Protein AF-0000000085034543 (afdb_homodimer)

Structure (mmCIF, N/CA/C/O backbone):
data_AF-0000000085034543-model_v1
#
loop_
_entity.id
_entity.type
_entity.pdbx_description
1 polymer 'Acetolactate synthase small subunit'
#
loop_
_atom_site.group_PDB
_atom_site.id
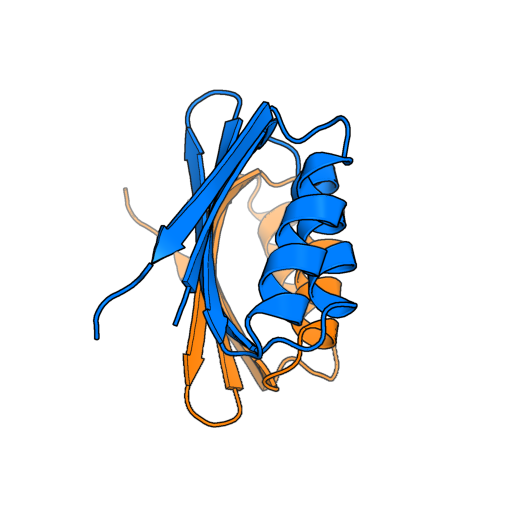_atom_site.type_symbol
_atom_site.label_atom_id
_atom_site.label_alt_id
_atom_site.label_comp_id
_atom_site.label_asym_id
_atom_site.label_entity_id
_atom_site.label_seq_id
_atom_site.pdbx_PDB_ins_code
_atom_site.Cartn_x
_atom_site.Cartn_y
_atom_site.Cartn_z
_atom_site.occupancy
_atom_site.B_iso_or_equiv
_atom_site.auth_seq_id
_atom_site.auth_comp_id
_atom_site.auth_asym_id
_atom_site.auth_atom_id
_atom_site.pdbx_PDB_model_num
ATOM 1 N N . MET A 1 1 ? 4.281 -19.312 -0.428 1 91.88 1 MET A N 1
ATOM 2 C CA . MET A 1 1 ? 4.195 -17.859 -0.276 1 91.88 1 MET A CA 1
ATOM 3 C C . MET A 1 1 ? 5.582 -17.219 -0.349 1 91.88 1 MET A C 1
ATOM 5 O O . MET A 1 1 ? 6.57 -17.828 0.058 1 91.88 1 MET A O 1
ATOM 9 N N . ARG A 1 2 ? 5.648 -16.078 -1.011 1 95.62 2 ARG A N 1
ATOM 10 C CA . ARG A 1 2 ? 6.914 -15.359 -1.141 1 95.62 2 ARG A CA 1
ATOM 11 C C . ARG A 1 2 ? 6.824 -13.969 -0.525 1 95.62 2 ARG A C 1
ATOM 13 O O . ARG A 1 2 ? 5.766 -13.336 -0.556 1 95.62 2 ARG A O 1
ATOM 20 N N . GLY A 1 3 ? 7.906 -13.648 0.06 1 97.56 3 GLY A N 1
ATOM 21 C CA . GLY A 1 3 ? 8.062 -12.281 0.535 1 97.56 3 GLY A CA 1
ATOM 22 C C . GLY A 1 3 ? 8.93 -11.43 -0.376 1 97.56 3 GLY A C 1
ATOM 23 O O . GLY A 1 3 ? 9.906 -11.922 -0.946 1 97.56 3 GLY A O 1
ATOM 24 N N . ILE A 1 4 ? 8.5 -10.242 -0.586 1 98.25 4 ILE A N 1
ATOM 25 C CA . ILE A 1 4 ? 9.281 -9.266 -1.333 1 98.25 4 ILE A CA 1
ATOM 26 C C . ILE A 1 4 ? 9.523 -8.031 -0.472 1 98.25 4 ILE A C 1
ATOM 28 O O . ILE A 1 4 ? 8.57 -7.402 -0 1 98.25 4 ILE A O 1
ATOM 32 N N . ASN A 1 5 ? 10.719 -7.719 -0.281 1 98.5 5 ASN A N 1
ATOM 33 C CA . ASN A 1 5 ? 11.109 -6.512 0.433 1 98.5 5 ASN A CA 1
ATOM 34 C C . ASN A 1 5 ? 11.656 -5.449 -0.519 1 98.5 5 ASN A C 1
ATOM 36 O O . ASN A 1 5 ? 12.516 -5.742 -1.355 1 98.5 5 ASN A O 1
ATOM 40 N N . ILE A 1 6 ? 11.102 -4.285 -0.409 1 98.62 6 ILE A N 1
ATOM 41 C CA . ILE A 1 6 ? 11.477 -3.197 -1.304 1 98.62 6 ILE A CA 1
ATOM 42 C C . ILE A 1 6 ? 11.82 -1.951 -0.488 1 98.62 6 ILE A C 1
ATOM 44 O O . ILE A 1 6 ? 11.133 -1.638 0.49 1 98.62 6 ILE A O 1
ATOM 48 N N . VAL A 1 7 ? 12.875 -1.256 -0.861 1 98.56 7 VAL A N 1
ATOM 49 C CA . VAL A 1 7 ? 13.195 0.049 -0.293 1 98.56 7 VAL A CA 1
ATOM 50 C C . VAL A 1 7 ? 13.102 1.122 -1.375 1 98.56 7 VAL A C 1
ATOM 52 O O . VAL A 1 7 ? 13.703 0.989 -2.445 1 98.56 7 VAL A O 1
ATOM 55 N N . THR A 1 8 ? 12.289 2.104 -1.114 1 98.25 8 THR A N 1
ATOM 56 C CA . THR A 1 8 ? 12.109 3.227 -2.027 1 98.25 8 THR A CA 1
ATOM 57 C C . THR A 1 8 ? 12.234 4.555 -1.285 1 98.25 8 THR A C 1
ATOM 59 O O . THR A 1 8 ? 12.148 4.594 -0.056 1 98.25 8 THR A O 1
ATOM 62 N N . PRO A 1 9 ? 12.516 5.656 -1.989 1 97.06 9 PRO A N 1
ATOM 63 C CA . PRO A 1 9 ? 12.398 6.953 -1.315 1 97.06 9 PRO A CA 1
ATOM 64 C C . PRO A 1 9 ? 11.039 7.164 -0.662 1 97.06 9 PRO A C 1
ATOM 66 O O . PRO A 1 9 ? 10.047 6.57 -1.093 1 97.06 9 PRO A O 1
ATOM 69 N N . ARG A 1 10 ? 11.078 7.996 0.342 1 95.19 10 ARG A N 1
ATOM 70 C CA . ARG A 1 10 ? 9.859 8.328 1.062 1 95.19 10 ARG A CA 1
ATOM 71 C C . ARG A 1 10 ? 8.945 9.211 0.213 1 95.19 10 ARG A C 1
ATOM 73 O O . ARG A 1 10 ? 8.836 10.414 0.452 1 95.19 10 ARG A O 1
ATOM 80 N N . SER A 1 11 ? 8.234 8.555 -0.725 1 94.38 11 SER A N 1
ATOM 81 C CA . SER A 1 11 ? 7.32 9.227 -1.638 1 94.38 11 SER A CA 1
ATOM 82 C C . SER A 1 11 ? 6.133 8.336 -1.992 1 94.38 11 SER A C 1
ATOM 84 O O . SER A 1 11 ? 6.309 7.168 -2.338 1 94.38 11 SER A O 1
ATOM 86 N N . LEU A 1 12 ? 5 8.953 -1.964 1 94.5 12 LEU A N 1
ATOM 87 C CA . LEU A 1 12 ? 3.797 8.211 -2.32 1 94.5 12 LEU A CA 1
ATOM 88 C C . LEU A 1 12 ? 3.746 7.941 -3.82 1 94.5 12 LEU A C 1
ATOM 90 O O . LEU A 1 12 ? 3.061 7.02 -4.27 1 94.5 12 LEU A O 1
ATOM 94 N N . ASP A 1 13 ? 4.555 8.648 -4.559 1 95.25 13 ASP A N 1
ATOM 95 C CA . ASP A 1 13 ? 4.699 8.352 -5.98 1 95.25 13 ASP A CA 1
ATOM 96 C C . ASP A 1 13 ? 5.398 7.012 -6.195 1 95.25 13 ASP A C 1
ATOM 98 O O . ASP A 1 13 ? 4.961 6.203 -7.016 1 95.25 13 ASP A O 1
ATOM 102 N N . SER A 1 14 ? 6.449 6.82 -5.453 1 96.06 14 SER A N 1
ATOM 103 C CA . SER A 1 14 ? 7.164 5.551 -5.535 1 96.06 14 SER A CA 1
ATOM 104 C C . SER A 1 14 ? 6.277 4.387 -5.109 1 96.06 14 SER A C 1
ATOM 106 O O . SER A 1 14 ? 6.25 3.346 -5.77 1 96.06 14 SER A O 1
ATOM 108 N N . LEU A 1 15 ? 5.512 4.602 -4.043 1 96.62 15 LEU A N 1
ATOM 109 C CA . LEU A 1 15 ? 4.598 3.564 -3.576 1 96.62 15 LEU A CA 1
ATOM 110 C C . LEU A 1 15 ? 3.527 3.27 -4.621 1 96.62 15 LEU A C 1
ATOM 112 O O . LEU A 1 15 ? 3.219 2.107 -4.887 1 96.62 15 LEU A O 1
ATOM 116 N N . GLY A 1 16 ? 3.02 4.32 -5.1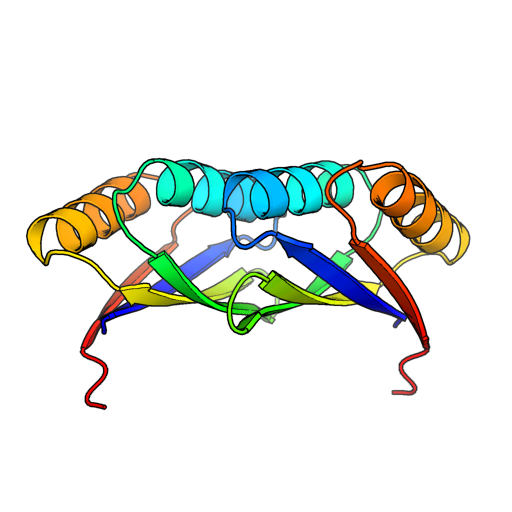91 1 96.31 16 GLY A N 1
ATOM 117 C CA . GLY A 1 16 ? 2.045 4.156 -6.258 1 96.31 16 GLY A CA 1
ATOM 118 C C . GLY A 1 16 ? 2.566 3.332 -7.422 1 96.31 16 GLY A C 1
ATOM 119 O O . GLY A 1 16 ? 1.847 2.496 -7.969 1 96.31 16 GLY A O 1
ATOM 120 N N . ARG A 1 17 ? 3.773 3.508 -7.824 1 97.69 17 ARG A N 1
ATOM 121 C CA . ARG A 1 17 ? 4.363 2.77 -8.938 1 97.69 17 ARG A CA 1
ATOM 122 C C . ARG A 1 17 ? 4.59 1.309 -8.562 1 97.69 17 ARG A C 1
ATOM 124 O O . ARG A 1 17 ? 4.395 0.415 -9.391 1 97.69 17 ARG A O 1
ATOM 131 N N . VAL A 1 18 ? 4.973 1.057 -7.305 1 98 18 VAL A N 1
ATOM 132 C CA . VAL A 1 18 ? 5.121 -0.314 -6.828 1 98 18 VAL A CA 1
ATOM 133 C C . VAL A 1 18 ? 3.783 -1.043 -6.926 1 98 18 VAL A C 1
ATOM 135 O O . VAL A 1 18 ? 3.713 -2.158 -7.445 1 98 18 VAL A O 1
ATOM 138 N N . ILE A 1 19 ? 2.738 -0.377 -6.516 1 97.5 19 ILE A N 1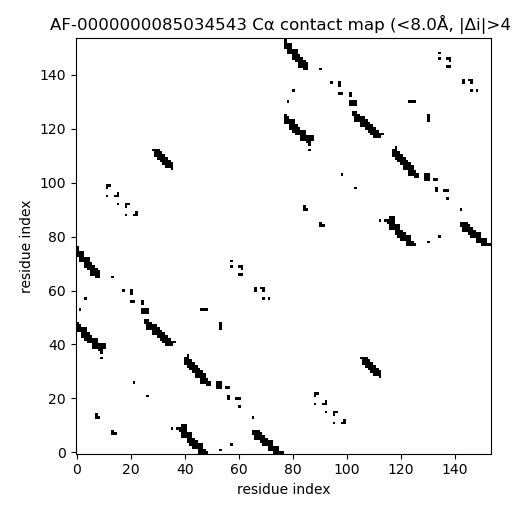
ATOM 139 C CA . ILE A 1 19 ? 1.417 -0.993 -6.527 1 97.5 19 ILE A CA 1
ATOM 140 C C . ILE A 1 19 ? 0.95 -1.192 -7.965 1 97.5 19 ILE A C 1
ATOM 142 O O . ILE A 1 19 ? 0.348 -2.219 -8.297 1 97.5 19 ILE A O 1
ATOM 146 N N . ALA A 1 20 ? 1.274 -0.278 -8.828 1 97.19 20 ALA A N 1
ATOM 147 C CA . ALA A 1 20 ? 0.872 -0.352 -10.234 1 97.19 20 ALA A CA 1
ATOM 148 C C . ALA A 1 20 ? 1.503 -1.558 -10.922 1 97.19 20 ALA A C 1
ATOM 150 O O . ALA A 1 20 ? 0.839 -2.264 -11.688 1 97.19 20 ALA A O 1
ATOM 151 N N . ILE A 1 21 ? 2.693 -1.761 -10.672 1 98.06 21 ILE A N 1
ATOM 152 C CA . ILE A 1 21 ? 3.371 -2.904 -11.273 1 98.06 21 ILE A CA 1
ATOM 153 C C . ILE A 1 21 ? 2.836 -4.199 -10.664 1 98.06 21 ILE A C 1
ATOM 155 O O . ILE A 1 21 ? 2.617 -5.18 -11.375 1 98.06 21 ILE A O 1
ATOM 159 N N . THR A 1 22 ? 2.604 -4.207 -9.359 1 97.94 22 THR A N 1
ATOM 160 C CA . THR A 1 22 ? 2.098 -5.395 -8.688 1 97.94 22 THR A CA 1
ATOM 161 C C . THR A 1 22 ? 0.734 -5.797 -9.242 1 97.94 22 THR A C 1
ATOM 163 O O . THR A 1 22 ? 0.443 -6.984 -9.391 1 97.94 22 THR A O 1
ATOM 166 N N . ARG A 1 23 ? -0.034 -4.848 -9.617 1 96.56 23 ARG A N 1
ATOM 167 C CA . ARG A 1 23 ? -1.374 -5.066 -10.148 1 96.56 23 ARG A CA 1
ATOM 168 C C . ARG A 1 23 ? -1.323 -5.848 -11.461 1 96.56 23 ARG A C 1
ATOM 170 O O . ARG A 1 23 ? -2.299 -6.496 -11.844 1 96.56 23 ARG A O 1
ATOM 177 N N . ARG A 1 24 ? -0.218 -5.734 -12.102 1 96.75 24 ARG A N 1
ATOM 178 C CA . ARG A 1 24 ? -0.092 -6.375 -13.414 1 96.75 24 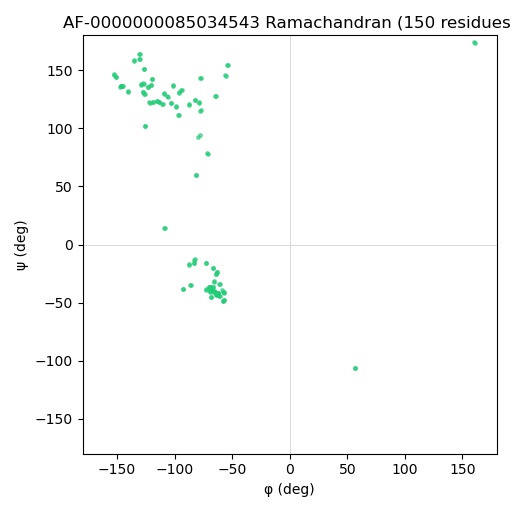ARG A CA 1
ATOM 179 C C . ARG A 1 24 ? 0.383 -7.816 -13.273 1 96.75 24 ARG A C 1
ATOM 181 O O . ARG A 1 24 ? 0.323 -8.586 -14.234 1 96.75 24 ARG A O 1
ATOM 188 N N . ALA A 1 25 ? 0.918 -8.125 -12.156 1 96.25 25 ALA A N 1
ATOM 189 C CA . ALA A 1 25 ? 1.413 -9.477 -11.922 1 96.25 25 ALA A CA 1
ATOM 190 C C . ALA A 1 25 ? 0.264 -10.438 -11.633 1 96.25 25 ALA A C 1
ATOM 192 O O . ALA A 1 25 ? -0.72 -10.062 -10.992 1 96.25 25 ALA A O 1
ATOM 193 N N . LYS A 1 26 ? 0.373 -11.625 -12.102 1 96.06 26 LYS A N 1
ATOM 194 C CA . LYS A 1 26 ? -0.605 -12.664 -11.789 1 96.06 26 LYS A CA 1
ATOM 195 C C . LYS A 1 26 ? -0.319 -13.297 -10.43 1 96.06 26 LYS A C 1
ATOM 197 O O . LYS A 1 26 ? -0.101 -14.508 -10.336 1 96.06 26 LYS A O 1
ATOM 202 N N . VAL A 1 27 ? -0.337 -12.453 -9.375 1 96.5 27 VAL A N 1
ATOM 203 C CA . VAL A 1 27 ? -0.134 -12.883 -8 1 96.5 27 VAL A CA 1
ATOM 204 C C . VAL A 1 27 ? -1.242 -12.328 -7.113 1 96.5 27 VAL A C 1
ATOM 206 O O . VAL A 1 27 ? -1.992 -11.438 -7.527 1 96.5 27 VAL A O 1
ATOM 209 N N . GLN A 1 28 ? -1.368 -12.875 -5.973 1 95.06 28 GLN A N 1
ATOM 210 C CA . GLN A 1 28 ? -2.227 -12.352 -4.918 1 95.06 28 GLN A CA 1
ATOM 211 C C . GLN A 1 28 ? -1.4 -11.781 -3.771 1 95.06 28 GLN A C 1
ATOM 213 O O . GLN A 1 28 ? -0.459 -12.414 -3.295 1 95.06 28 GLN A O 1
ATOM 218 N N . VAL A 1 29 ? -1.739 -10.57 -3.385 1 97.19 29 VAL A N 1
ATOM 219 C CA . VAL A 1 29 ? -1.083 -9.969 -2.229 1 97.19 29 VAL A CA 1
ATOM 220 C C . VAL A 1 29 ? -1.816 -10.367 -0.951 1 97.19 29 VAL A C 1
ATOM 222 O O . VAL A 1 29 ? -2.994 -10.047 -0.778 1 97.19 29 VAL A O 1
ATOM 225 N N . MET A 1 30 ? -1.12 -10.992 -0.098 1 96.69 30 MET A N 1
ATOM 226 C CA . MET A 1 30 ? -1.716 -11.492 1.138 1 96.69 30 MET A CA 1
ATOM 227 C C . MET A 1 30 ? -1.568 -10.477 2.264 1 96.69 30 MET A C 1
ATOM 229 O O . MET A 1 30 ? -2.434 -10.375 3.135 1 96.69 30 MET A O 1
ATOM 233 N N . ASN A 1 31 ? -0.445 -9.875 2.223 1 97.06 31 ASN A N 1
ATOM 234 C CA . ASN A 1 31 ? -0.092 -8.852 3.205 1 97.06 31 ASN A CA 1
ATOM 235 C C . ASN A 1 31 ? 0.9 -7.844 2.637 1 97.06 31 ASN A C 1
ATOM 237 O O . ASN A 1 31 ? 1.722 -8.188 1.784 1 97.06 31 ASN A O 1
ATOM 241 N N . MET A 1 32 ? 0.745 -6.66 3.104 1 98.19 32 MET A N 1
ATOM 242 C CA . MET A 1 32 ? 1.707 -5.621 2.752 1 98.19 32 MET A CA 1
ATOM 243 C C . MET A 1 32 ? 1.906 -4.648 3.91 1 98.19 32 MET A C 1
ATOM 245 O O . MET A 1 32 ? 0.942 -4.262 4.574 1 98.19 32 MET A O 1
ATOM 249 N N . GLN A 1 33 ? 3.117 -4.336 4.121 1 98.25 33 GLN A N 1
ATOM 250 C CA . GLN A 1 33 ? 3.475 -3.332 5.117 1 98.25 33 GLN A CA 1
ATOM 251 C C . GLN A 1 33 ? 4.379 -2.26 4.52 1 98.25 33 GLN A C 1
ATOM 253 O O . GLN A 1 33 ? 5.316 -2.574 3.783 1 98.25 33 GLN A O 1
ATOM 258 N N . VAL A 1 34 ? 4.012 -1.069 4.773 1 98.12 34 VAL A N 1
ATOM 259 C CA . VAL A 1 34 ? 4.832 0.081 4.414 1 98.12 34 VAL A CA 1
ATOM 260 C C . VAL A 1 34 ? 5.215 0.856 5.672 1 98.12 34 VAL A C 1
ATOM 262 O O . VAL A 1 34 ? 4.344 1.313 6.414 1 98.12 34 VAL A O 1
ATOM 265 N N . VAL A 1 35 ? 6.496 1.014 5.898 1 97.69 35 VAL A N 1
ATOM 266 C CA . VAL A 1 35 ? 6.965 1.727 7.082 1 97.69 35 VAL A CA 1
ATOM 267 C C . VAL A 1 35 ? 7.914 2.848 6.668 1 97.69 35 VAL A C 1
ATOM 269 O O . VAL A 1 35 ? 8.844 2.627 5.883 1 97.69 35 VAL A O 1
ATOM 272 N N . GLN A 1 36 ? 7.609 3.992 7.188 1 95.69 36 GLN A N 1
ATOM 273 C CA . GLN A 1 36 ? 8.523 5.105 6.957 1 95.69 36 GLN A CA 1
ATOM 274 C C . GLN A 1 36 ? 9.734 5.02 7.879 1 95.69 36 GLN A C 1
ATOM 276 O O . GLN A 1 36 ? 9.594 4.91 9.094 1 95.69 36 GLN A O 1
ATOM 281 N N . GLU A 1 37 ? 10.867 4.98 7.316 1 94.31 37 GLU A N 1
ATOM 282 C CA . GLU A 1 37 ? 12.133 5.059 8.039 1 94.31 37 GLU A CA 1
ATOM 283 C C . GLU A 1 37 ? 13.016 6.172 7.492 1 94.31 37 GLU A C 1
ATOM 285 O O . GLU A 1 37 ? 13.625 6.023 6.43 1 94.31 37 GLU A O 1
ATOM 290 N N . ASP A 1 38 ? 13 7.262 8.25 1 90.81 38 ASP A N 1
ATOM 291 C CA . ASP A 1 38 ? 13.789 8.414 7.832 1 90.81 38 ASP A CA 1
ATOM 292 C C . ASP A 1 38 ? 13.398 8.867 6.426 1 90.81 38 ASP A C 1
ATOM 294 O O . ASP A 1 38 ? 12.281 9.352 6.211 1 90.81 38 ASP A O 1
ATOM 298 N N . SER A 1 39 ? 14.234 8.594 5.473 1 94.56 39 SER A N 1
ATOM 299 C CA . SER A 1 39 ? 14.016 9.164 4.145 1 94.56 39 SER A CA 1
ATOM 300 C C . SER A 1 39 ? 13.562 8.102 3.154 1 94.56 39 SER A C 1
ATOM 302 O O . SER A 1 39 ? 13.562 8.328 1.944 1 94.56 39 SER A O 1
ATOM 304 N N . VAL A 1 40 ? 13.141 6.863 3.82 1 97.56 40 VAL A N 1
ATOM 305 C CA . VAL A 1 40 ? 12.742 5.809 2.893 1 97.56 40 VAL A CA 1
ATOM 306 C C . VAL A 1 40 ? 11.453 5.148 3.383 1 97.56 40 VAL A C 1
ATOM 308 O O . VAL A 1 40 ? 11.07 5.309 4.543 1 97.56 40 VAL A O 1
ATOM 311 N N . TYR A 1 41 ? 10.797 4.547 2.404 1 97.88 41 TYR A N 1
ATOM 312 C CA . TYR A 1 41 ? 9.797 3.537 2.725 1 97.88 41 TYR A CA 1
ATOM 313 C C . TYR A 1 41 ? 10.391 2.135 2.645 1 97.88 41 TYR A C 1
ATOM 315 O O . TYR A 1 41 ? 11.094 1.806 1.688 1 97.88 41 TYR A O 1
ATOM 323 N N . ARG A 1 42 ? 10.164 1.396 3.629 1 98.56 42 ARG A N 1
ATOM 324 C CA . ARG A 1 42 ? 10.344 -0.05 3.551 1 98.56 42 ARG A CA 1
ATOM 325 C C . ARG A 1 42 ? 9.016 -0.758 3.309 1 98.56 42 ARG A C 1
ATOM 327 O O . ARG A 1 42 ? 8.078 -0.625 4.102 1 98.56 42 ARG A O 1
ATOM 334 N N . ILE A 1 43 ? 8.938 -1.458 2.188 1 98.44 43 ILE A N 1
ATOM 335 C CA . ILE A 1 43 ? 7.727 -2.162 1.772 1 98.44 43 ILE A CA 1
ATOM 336 C C . ILE A 1 43 ? 7.953 -3.67 1.862 1 98.44 43 ILE A C 1
ATOM 338 O O . ILE A 1 43 ? 8.898 -4.199 1.269 1 98.44 43 ILE A O 1
ATOM 342 N N . HIS A 1 44 ? 7.168 -4.293 2.621 1 98.25 44 HIS A N 1
ATOM 343 C CA . HIS A 1 44 ? 7.152 -5.75 2.68 1 98.25 44 HIS A CA 1
ATOM 344 C C . HIS A 1 44 ? 5.84 -6.309 2.141 1 98.25 44 HIS A C 1
ATOM 346 O O . HIS A 1 44 ? 4.762 -5.949 2.619 1 98.25 44 HIS A O 1
ATOM 352 N N . MET A 1 45 ? 5.957 -7.156 1.148 1 98 45 MET A N 1
ATOM 353 C CA . MET A 1 45 ? 4.758 -7.793 0.605 1 98 45 MET A CA 1
ATOM 354 C C . MET A 1 45 ? 4.875 -9.312 0.667 1 98 45 MET A C 1
ATOM 356 O O . MET A 1 45 ? 5.938 -9.867 0.382 1 98 45 MET A O 1
ATOM 360 N N . GLU A 1 46 ? 3.842 -9.906 1.075 1 97.81 46 GLU A N 1
ATOM 361 C CA . GLU A 1 46 ? 3.668 -11.344 0.944 1 97.81 46 GLU A CA 1
ATOM 362 C C . GLU A 1 46 ? 2.715 -11.688 -0.198 1 97.81 46 GLU A C 1
ATOM 364 O O . GLU A 1 46 ? 1.565 -11.234 -0.208 1 97.81 46 GLU A O 1
ATOM 369 N N . VAL A 1 47 ? 3.268 -12.469 -1.109 1 97.5 47 VAL A N 1
ATOM 370 C CA . VAL A 1 47 ? 2.475 -12.734 -2.307 1 97.5 47 VAL A CA 1
ATOM 371 C C . VAL A 1 47 ? 2.367 -14.242 -2.533 1 97.5 47 VAL A C 1
ATOM 373 O O . VAL A 1 47 ? 3.248 -15 -2.125 1 97.5 47 VAL A O 1
ATOM 376 N N . GLU A 1 48 ? 1.238 -14.602 -3.168 1 96 48 GLU A N 1
ATOM 377 C CA . GLU A 1 48 ? 1.004 -15.969 -3.621 1 96 48 GLU A CA 1
ATOM 378 C C . GLU A 1 48 ? 0.799 -16.016 -5.133 1 96 48 GLU A C 1
ATOM 380 O O . GLU A 1 48 ? 0.139 -15.156 -5.707 1 96 48 GLU A O 1
ATOM 385 N N . GLY A 1 49 ? 1.423 -17.016 -5.746 1 95.69 49 GLY A N 1
ATOM 386 C CA . GLY A 1 49 ? 1.306 -17.219 -7.184 1 95.69 49 GLY A CA 1
ATOM 387 C C . GLY A 1 49 ? 2.418 -18.062 -7.762 1 95.69 49 GLY A C 1
ATOM 388 O O . GLY A 1 49 ? 3.295 -18.531 -7.031 1 95.69 49 GLY A O 1
ATOM 389 N N . PRO A 1 50 ? 2.279 -18.359 -9.008 1 96.44 50 PRO A N 1
ATOM 390 C CA . PRO A 1 50 ? 3.342 -19.141 -9.641 1 96.44 50 PRO A CA 1
ATOM 391 C C . PRO A 1 50 ? 4.715 -18.484 -9.508 1 96.44 50 PRO A C 1
ATOM 393 O O . PRO A 1 50 ? 4.824 -17.266 -9.539 1 96.44 50 PRO A O 1
ATOM 396 N N . GLN A 1 51 ? 5.699 -19.328 -9.383 1 94.94 51 GLN A N 1
ATOM 397 C CA . GLN A 1 51 ? 7.062 -18.844 -9.172 1 94.94 51 GLN A CA 1
ATOM 398 C C . GLN A 1 51 ? 7.5 -17.938 -10.312 1 94.94 51 GLN A C 1
ATOM 400 O O . GLN A 1 51 ? 8.148 -16.906 -10.078 1 94.94 51 GLN A O 1
ATOM 405 N N . ASP A 1 52 ? 7.141 -18.281 -11.508 1 96.88 52 ASP A N 1
ATOM 406 C CA . ASP A 1 52 ? 7.559 -17.484 -12.648 1 96.88 52 ASP A CA 1
ATOM 407 C C . ASP A 1 52 ? 6.918 -16.094 -12.609 1 96.88 52 ASP A C 1
ATOM 409 O O . ASP A 1 52 ? 7.527 -15.109 -13.039 1 96.88 52 ASP A O 1
ATOM 413 N N . GLU A 1 53 ? 5.699 -16 -12.07 1 97.31 53 GLU A N 1
ATOM 414 C CA . GLU A 1 53 ? 5.02 -14.711 -11.938 1 97.31 53 GLU A CA 1
ATOM 415 C C . GLU A 1 53 ? 5.652 -13.867 -10.836 1 97.31 53 GLU A C 1
ATOM 417 O O . GLU A 1 53 ? 5.773 -12.648 -10.977 1 97.31 53 GLU A O 1
ATOM 422 N N . VAL A 1 54 ? 6.023 -14.516 -9.797 1 97.38 54 VAL A N 1
ATOM 423 C CA . VAL A 1 54 ? 6.695 -13.797 -8.719 1 97.38 54 VAL A CA 1
ATOM 424 C C . VAL A 1 54 ? 8.047 -13.273 -9.203 1 97.38 54 VAL A C 1
ATOM 426 O O . VAL A 1 54 ? 8.406 -12.133 -8.922 1 97.38 54 VAL A O 1
ATOM 429 N N . GLN A 1 55 ? 8.68 -14.117 -9.969 1 97.12 55 GLN A N 1
ATOM 430 C CA . GLN A 1 55 ? 9.969 -13.703 -10.5 1 97.12 55 GLN A CA 1
ATOM 431 C C . GLN A 1 55 ? 9.812 -12.555 -11.492 1 97.12 55 GLN A C 1
ATOM 433 O O . GLN A 1 55 ? 10.625 -11.625 -11.516 1 97.12 55 GLN A O 1
ATOM 438 N N . TRP A 1 56 ? 8.812 -12.633 -12.266 1 98.5 56 TRP A N 1
ATOM 439 C CA . TRP A 1 56 ? 8.5 -11.539 -13.172 1 98.5 56 TRP A CA 1
ATOM 440 C C . TRP A 1 56 ? 8.273 -10.242 -12.406 1 98.5 56 TRP A C 1
ATOM 442 O O . TRP A 1 56 ? 8.812 -9.195 -12.766 1 98.5 56 TRP A O 1
ATOM 452 N N . LEU A 1 57 ? 7.445 -10.312 -11.344 1 98.38 57 LEU A N 1
ATOM 453 C CA . LEU A 1 57 ? 7.129 -9.156 -10.516 1 98.38 57 LEU A CA 1
ATOM 454 C C . LEU A 1 57 ? 8.398 -8.539 -9.93 1 98.38 57 LEU A C 1
ATOM 456 O O . LEU A 1 57 ? 8.617 -7.332 -10.047 1 98.38 57 LEU A O 1
ATOM 460 N N . VAL A 1 58 ? 9.242 -9.406 -9.383 1 98.44 58 VAL A N 1
ATOM 461 C CA . VAL A 1 58 ? 10.469 -8.93 -8.758 1 98.44 58 VAL A CA 1
ATOM 462 C C . VAL A 1 58 ? 11.352 -8.25 -9.805 1 98.44 58 VAL A C 1
ATOM 464 O O . VAL A 1 58 ? 11.891 -7.172 -9.562 1 98.44 58 VAL A O 1
ATOM 467 N N . ALA A 1 59 ? 11.43 -8.852 -10.969 1 98.44 59 ALA A N 1
ATOM 468 C CA . ALA A 1 59 ? 12.258 -8.305 -12.039 1 98.44 59 ALA A CA 1
ATOM 469 C C . ALA A 1 59 ? 11.727 -6.953 -12.508 1 98.44 59 ALA A C 1
ATOM 471 O O . ALA A 1 59 ? 12.5 -6.035 -12.773 1 98.44 59 ALA A O 1
ATOM 472 N N . LYS A 1 60 ? 10.414 -6.754 -12.648 1 98.62 60 LYS A N 1
ATOM 473 C CA . LYS A 1 60 ? 9.805 -5.504 -13.094 1 98.62 60 LYS A CA 1
ATOM 474 C C . LYS A 1 60 ? 9.969 -4.41 -12.047 1 98.62 60 LYS A C 1
ATOM 476 O O . LYS A 1 60 ? 10.227 -3.25 -12.383 1 98.62 60 LYS A O 1
ATOM 481 N N . LEU A 1 61 ? 9.836 -4.812 -10.797 1 98.56 61 LEU A N 1
ATOM 482 C CA . LEU A 1 61 ? 10.016 -3.861 -9.711 1 98.56 61 LEU A CA 1
ATOM 483 C C . LEU A 1 61 ? 11.461 -3.387 -9.625 1 98.56 61 LEU A C 1
ATOM 485 O O . LEU A 1 61 ? 11.719 -2.211 -9.367 1 98.56 61 LEU A O 1
ATOM 489 N N . ASP A 1 62 ? 12.398 -4.324 -9.906 1 98.19 62 ASP A N 1
ATOM 490 C CA . ASP A 1 62 ? 13.828 -4.016 -9.836 1 98.19 62 ASP A CA 1
ATOM 491 C C . ASP A 1 62 ? 14.219 -3.008 -10.914 1 98.19 62 ASP A C 1
ATOM 493 O O . ASP A 1 62 ? 15.258 -2.348 -10.805 1 98.19 62 ASP A O 1
ATOM 497 N N . LYS A 1 63 ? 13.414 -2.895 -11.945 1 98.12 63 LYS A N 1
ATOM 498 C CA . LYS A 1 63 ? 13.711 -1.984 -13.047 1 98.12 63 LYS A CA 1
ATOM 499 C C . LYS A 1 63 ? 13.266 -0.563 -12.727 1 98.12 63 LYS A C 1
ATOM 501 O O . LYS A 1 63 ? 13.641 0.386 -13.414 1 98.12 63 LYS A O 1
ATOM 506 N N . LEU A 1 64 ? 12.398 -0.371 -11.695 1 97.44 64 LEU A N 1
ATOM 507 C CA . LEU A 1 64 ? 12.008 0.97 -11.281 1 97.44 64 LEU A CA 1
ATOM 508 C C . LEU A 1 64 ? 13.203 1.745 -10.734 1 97.44 64 LEU A C 1
ATOM 510 O O . LEU A 1 64 ? 13.875 1.289 -9.812 1 97.44 64 LEU A O 1
ATOM 514 N N . PRO A 1 65 ? 13.453 2.941 -11.227 1 96.81 65 PRO A N 1
ATOM 515 C CA . PRO A 1 65 ? 14.617 3.705 -10.773 1 96.81 65 PRO A CA 1
ATOM 516 C C . PRO A 1 65 ? 14.555 4.059 -9.289 1 96.81 65 PRO A C 1
ATOM 518 O O . PRO A 1 65 ? 15.594 4.223 -8.648 1 96.81 65 PRO A O 1
ATOM 521 N N . GLU A 1 66 ? 13.336 4.09 -8.758 1 95.75 66 GLU A N 1
ATOM 522 C CA . GLU A 1 66 ? 13.172 4.512 -7.367 1 95.75 66 GLU A CA 1
ATOM 523 C C . GLU A 1 66 ? 13.445 3.361 -6.406 1 95.75 66 GLU A C 1
ATOM 525 O O . GLU A 1 66 ? 13.602 3.574 -5.199 1 95.75 66 GLU A O 1
ATOM 530 N N . VAL A 1 67 ? 13.523 2.121 -6.945 1 97.81 67 VAL A N 1
ATOM 531 C CA . VAL A 1 67 ? 13.781 0.993 -6.059 1 97.81 67 VAL A CA 1
ATOM 532 C C . VAL A 1 67 ? 15.266 0.945 -5.703 1 97.81 67 VAL A C 1
ATOM 534 O O . VAL A 1 67 ? 16.109 0.68 -6.562 1 97.81 67 VAL A O 1
ATOM 537 N N . LEU A 1 68 ? 15.516 1.147 -4.469 1 97.94 68 LEU A N 1
ATOM 538 C CA . LEU A 1 68 ? 16.891 1.198 -3.973 1 97.94 68 LEU A CA 1
ATOM 539 C C . LEU A 1 68 ? 17.391 -0.201 -3.646 1 97.94 68 LEU A C 1
ATOM 541 O O . LEU A 1 68 ? 18.594 -0.472 -3.766 1 97.94 68 LEU A O 1
ATOM 545 N N . 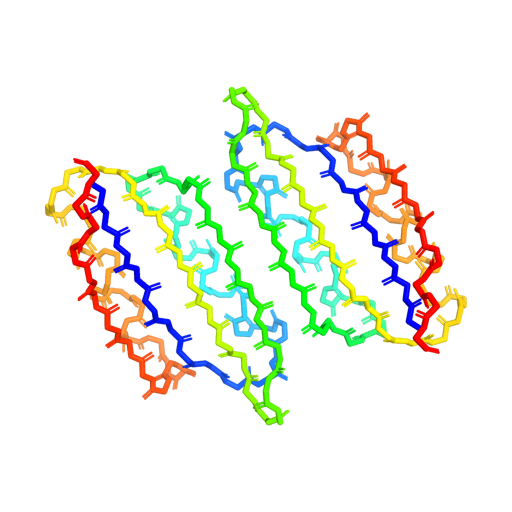LYS A 1 69 ? 16.578 -1 -3.195 1 98.12 69 LYS A N 1
ATOM 546 C CA . LYS A 1 69 ? 16.859 -2.387 -2.836 1 98.12 69 LYS A CA 1
ATOM 547 C C . LYS A 1 69 ? 15.617 -3.26 -3 1 98.12 69 LYS A C 1
ATOM 549 O O . LYS A 1 69 ? 14.5 -2.812 -2.736 1 98.12 69 LYS A O 1
ATOM 554 N N . ILE A 1 70 ? 15.828 -4.43 -3.4 1 98.31 70 ILE A N 1
ATOM 555 C CA . ILE A 1 70 ? 14.742 -5.402 -3.48 1 98.31 70 ILE A CA 1
ATOM 556 C C . ILE A 1 70 ? 15.281 -6.797 -3.168 1 98.31 70 ILE A C 1
ATOM 558 O O . ILE A 1 70 ? 16.391 -7.156 -3.592 1 98.31 70 ILE A O 1
ATOM 562 N N . GLU A 1 71 ? 14.555 -7.516 -2.398 1 97.31 71 GLU A N 1
ATOM 563 C CA . GLU A 1 71 ? 14.914 -8.883 -2.027 1 97.31 71 GLU A CA 1
ATOM 564 C C . GLU A 1 71 ? 13.68 -9.781 -1.996 1 97.31 71 GLU A C 1
ATOM 566 O O . GLU A 1 71 ? 12.625 -9.383 -1.504 1 97.31 71 GLU A O 1
ATOM 571 N N . GLU A 1 72 ? 13.828 -10.875 -2.617 1 96.06 72 GLU A N 1
ATOM 572 C CA . GLU A 1 72 ? 12.812 -11.914 -2.51 1 96.06 72 GLU A CA 1
ATOM 573 C C . GLU A 1 72 ? 13.148 -12.906 -1.4 1 96.06 72 GLU A C 1
ATOM 575 O O . GLU A 1 72 ? 14.297 -13.352 -1.288 1 96.06 72 GLU A O 1
ATOM 580 N N . ILE A 1 73 ? 12.148 -13.18 -0.597 1 92.81 73 ILE A N 1
ATOM 581 C CA . ILE A 1 73 ? 12.359 -14.117 0.5 1 92.81 73 ILE A CA 1
ATOM 582 C C . ILE A 1 73 ? 11.305 -15.227 0.437 1 92.81 73 ILE A C 1
ATOM 584 O O . ILE A 1 73 ? 10.148 -14.969 0.097 1 92.81 73 ILE A O 1
ATOM 588 N N . HIS A 1 74 ? 11.742 -16.453 0.674 1 86.75 74 HIS A N 1
ATOM 589 C CA . HIS A 1 74 ? 10.789 -17.547 0.799 1 86.75 74 HIS A CA 1
ATOM 590 C C . HIS A 1 74 ? 10.195 -17.594 2.201 1 86.75 74 HIS A C 1
ATOM 592 O O . HIS A 1 74 ? 10.922 -17.562 3.193 1 86.75 74 HIS A O 1
ATOM 598 N N . ILE A 1 75 ? 8.836 -17.531 2.18 1 81.38 75 ILE A N 1
ATOM 599 C CA . ILE A 1 75 ? 8.156 -17.609 3.471 1 81.38 75 ILE A CA 1
ATOM 600 C C . ILE A 1 75 ? 7.707 -19.047 3.732 1 81.38 75 ILE A C 1
ATOM 602 O O . ILE A 1 75 ? 6.984 -19.625 2.924 1 81.38 75 ILE A O 1
ATOM 606 N N . ASN A 1 76 ? 8.258 -19.734 4.652 1 68.81 76 ASN A N 1
ATOM 607 C CA . ASN A 1 76 ? 7.891 -21.078 5.043 1 68.81 76 ASN A CA 1
ATOM 608 C C . ASN A 1 76 ? 6.633 -21.094 5.91 1 68.81 76 ASN A C 1
ATOM 610 O O . ASN A 1 76 ? 6.586 -20.453 6.953 1 68.81 76 ASN A O 1
ATOM 614 N N . ARG A 1 77 ? 5.559 -21.281 5.297 1 53.25 77 ARG A N 1
ATOM 615 C CA . ARG A 1 77 ? 4.461 -21.5 6.23 1 53.25 77 ARG A CA 1
ATOM 616 C C . ARG A 1 77 ? 4.305 -22.984 6.551 1 53.25 77 ARG A C 1
ATOM 618 O O . ARG A 1 77 ? 4.621 -23.844 5.723 1 53.25 77 ARG A O 1
ATOM 625 N N . MET B 1 1 ? -1.002 12.32 15.227 1 92.12 1 MET B N 1
ATOM 626 C CA . MET B 1 1 ? -1.085 11.273 14.211 1 92.12 1 MET B CA 1
ATOM 627 C C . MET B 1 1 ? -2.494 10.695 14.141 1 92.12 1 MET B C 1
ATOM 629 O O . MET B 1 1 ? -3.199 10.648 15.156 1 92.12 1 MET B O 1
ATOM 633 N N . ARG B 1 2 ? -2.941 10.422 12.922 1 95.56 2 ARG B N 1
ATOM 634 C CA . ARG B 1 2 ? -4.27 9.852 12.727 1 95.56 2 ARG B CA 1
ATOM 635 C C . ARG B 1 2 ? -4.188 8.492 12.039 1 95.56 2 ARG B C 1
ATOM 637 O O . ARG B 1 2 ? -3.303 8.258 11.211 1 95.56 2 ARG B O 1
ATOM 644 N N . GLY B 1 3 ? -5.055 7.684 12.508 1 97.56 3 GLY B N 1
ATOM 645 C CA . GLY B 1 3 ? -5.246 6.406 11.844 1 97.56 3 GLY B CA 1
ATOM 646 C C . GLY B 1 3 ? -6.477 6.375 10.961 1 97.56 3 GLY B C 1
ATOM 647 O O . GLY B 1 3 ? -7.508 6.957 11.305 1 97.56 3 GLY B O 1
ATOM 648 N N . ILE B 1 4 ? -6.32 5.82 9.812 1 98.19 4 ILE B N 1
ATOM 649 C CA . ILE B 1 4 ? -7.438 5.598 8.906 1 98.19 4 ILE B CA 1
ATOM 650 C C . ILE B 1 4 ? -7.562 4.109 8.586 1 98.19 4 ILE B C 1
ATOM 652 O O . ILE B 1 4 ? -6.609 3.49 8.109 1 98.19 4 ILE B O 1
ATOM 656 N N . ASN B 1 5 ? -8.664 3.582 8.875 1 98.5 5 ASN B N 1
ATOM 657 C CA . ASN B 1 5 ? -8.977 2.197 8.547 1 98.5 5 ASN B CA 1
ATOM 658 C C . ASN B 1 5 ? -9.953 2.107 7.379 1 98.5 5 ASN B C 1
ATOM 660 O O . ASN B 1 5 ? -10.984 2.783 7.375 1 98.5 5 ASN B O 1
ATOM 664 N N . ILE B 1 6 ? -9.578 1.344 6.395 1 98.62 6 ILE B N 1
ATOM 665 C CA . ILE B 1 6 ? -10.391 1.222 5.191 1 98.62 6 ILE B CA 1
ATOM 666 C C . ILE B 1 6 ? -10.625 -0.253 4.871 1 98.62 6 ILE B C 1
ATOM 668 O O . ILE B 1 6 ? -9.711 -1.073 5 1 98.62 6 ILE B O 1
ATOM 672 N N . VAL B 1 7 ? -11.828 -0.597 4.488 1 98.56 7 VAL B N 1
ATOM 673 C CA . VAL B 1 7 ? -12.141 -1.926 3.969 1 98.56 7 VAL B CA 1
ATOM 674 C C . VAL B 1 7 ? -12.562 -1.824 2.506 1 98.56 7 VAL B C 1
ATOM 676 O O . VAL B 1 7 ? -13.453 -1.043 2.164 1 98.56 7 VAL B O 1
ATOM 679 N N . THR B 1 8 ? -11.875 -2.539 1.662 1 98.25 8 THR B N 1
ATOM 680 C CA . THR B 1 8 ? -12.172 -2.586 0.235 1 98.25 8 THR B CA 1
ATOM 681 C C . THR B 1 8 ? -12.242 -4.031 -0.256 1 98.25 8 THR B C 1
ATOM 683 O O . THR B 1 8 ? -11.758 -4.941 0.418 1 98.25 8 THR B O 1
ATOM 686 N N . PRO B 1 9 ? -12.883 -4.289 -1.389 1 97.06 9 PRO B N 1
ATOM 687 C CA . PRO B 1 9 ? -12.75 -5.629 -1.972 1 97.06 9 PRO B CA 1
ATOM 688 C C . PRO B 1 9 ? -11.297 -6.043 -2.18 1 97.06 9 PRO B C 1
ATOM 690 O O . PRO B 1 9 ? -10.422 -5.184 -2.328 1 97.06 9 PRO B O 1
ATOM 693 N N . ARG B 1 10 ? -11.125 -7.336 -2.182 1 95.12 10 ARG B N 1
ATOM 694 C CA . ARG B 1 10 ? -9.797 -7.902 -2.396 1 95.12 10 ARG B CA 1
ATOM 695 C C . ARG B 1 10 ? -9.352 -7.719 -3.842 1 95.12 10 ARG B C 1
ATOM 697 O O . ARG B 1 10 ? -9.344 -8.672 -4.621 1 95.12 10 ARG B O 1
ATOM 704 N N . SER B 1 11 ? -8.906 -6.473 -4.145 1 94.31 11 SER B N 1
ATOM 705 C CA . SER B 1 11 ? -8.453 -6.113 -5.484 1 94.31 11 SER B CA 1
ATOM 706 C C . SER B 1 11 ? -7.324 -5.086 -5.426 1 94.31 11 SER B C 1
ATOM 708 O O . SER B 1 11 ? -7.422 -4.09 -4.707 1 94.31 11 SER B O 1
ATOM 710 N N . LEU B 1 12 ? -6.352 -5.34 -6.234 1 94.44 12 LEU B N 1
ATOM 711 C CA . LEU B 1 12 ? -5.23 -4.406 -6.289 1 94.44 12 LEU B CA 1
ATOM 712 C C . LEU B 1 12 ? -5.633 -3.117 -7.004 1 94.44 12 LEU B C 1
ATOM 714 O O . LEU B 1 12 ? -5 -2.076 -6.816 1 94.44 12 LEU B O 1
ATOM 718 N N . ASP B 1 13 ? -6.734 -3.166 -7.703 1 95.25 13 ASP B N 1
ATOM 719 C CA . ASP B 1 13 ? -7.285 -1.946 -8.281 1 95.25 13 ASP B CA 1
ATOM 720 C C . ASP B 1 13 ? -7.805 -1.006 -7.199 1 95.25 13 ASP B C 1
ATOM 722 O O . ASP B 1 13 ? -7.543 0.197 -7.234 1 95.25 13 ASP B O 1
ATOM 726 N N . SER B 1 14 ? -8.516 -1.581 -6.273 1 96 14 SER B N 1
ATOM 727 C CA . SER B 1 14 ? -9.023 -0.792 -5.156 1 96 14 SER B CA 1
ATOM 728 C C . SER B 1 14 ? -7.887 -0.202 -4.332 1 96 14 SER B C 1
ATOM 730 O O . SER B 1 14 ? -7.922 0.977 -3.971 1 96 14 SER B O 1
ATOM 732 N N . LEU B 1 15 ? -6.859 -1.016 -4.102 1 96.56 15 LEU B N 1
ATOM 733 C CA . LEU B 1 15 ? -5.703 -0.536 -3.354 1 96.56 15 LEU B CA 1
ATOM 734 C C . LEU B 1 15 ? -4.996 0.586 -4.105 1 96.56 15 LEU B C 1
ATOM 736 O O . LEU B 1 15 ? -4.617 1.598 -3.512 1 96.56 15 LEU B O 1
ATOM 740 N N . GLY B 1 16 ? -4.867 0.394 -5.387 1 96.38 16 GLY B N 1
ATOM 741 C CA . GLY B 1 16 ? -4.277 1.435 -6.219 1 96.38 16 GLY B CA 1
ATOM 742 C C . GLY B 1 16 ? -5.02 2.756 -6.133 1 96.38 16 GLY B C 1
ATOM 743 O O . GLY B 1 16 ? -4.398 3.818 -6.074 1 96.38 16 GLY B O 1
ATOM 744 N N . ARG B 1 17 ? -6.297 2.754 -6.109 1 97.69 17 ARG B N 1
ATOM 745 C CA . ARG B 1 17 ? -7.102 3.971 -6.035 1 97.69 17 ARG B CA 1
ATOM 746 C C . ARG B 1 17 ? -6.973 4.629 -4.664 1 97.69 17 ARG B C 1
ATOM 748 O O . ARG B 1 17 ? -6.93 5.855 -4.562 1 97.69 17 ARG B O 1
ATOM 755 N N . VAL B 1 18 ? -6.875 3.82 -3.609 1 97.94 18 VAL B N 1
ATOM 756 C CA . VAL B 1 18 ? -6.652 4.352 -2.27 1 97.94 18 VAL B CA 1
ATOM 757 C C . VAL B 1 18 ? -5.324 5.10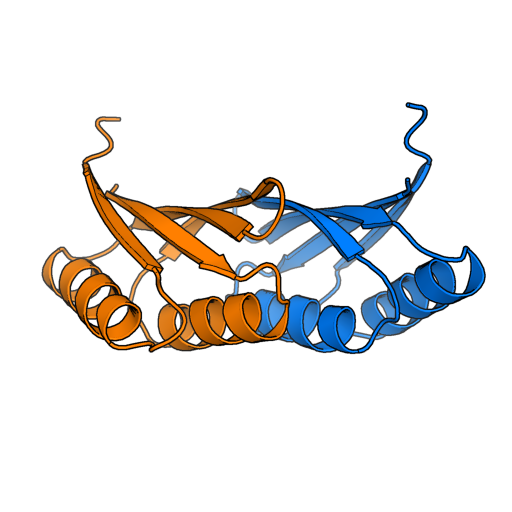5 -2.229 1 97.94 18 VAL B C 1
ATOM 759 O O . VAL B 1 18 ? -5.262 6.238 -1.741 1 97.94 18 VAL B O 1
ATOM 762 N N . ILE B 1 19 ? -4.32 4.516 -2.812 1 97.56 19 ILE B N 1
ATOM 763 C CA . ILE B 1 19 ? -2.998 5.133 -2.801 1 97.56 19 ILE B CA 1
ATOM 764 C C . ILE B 1 19 ? -3.01 6.395 -3.662 1 97.56 19 ILE B C 1
ATOM 766 O O . ILE B 1 19 ? -2.4 7.402 -3.301 1 97.56 19 ILE B O 1
ATOM 770 N N . ALA B 1 20 ? -3.723 6.375 -4.742 1 97.19 20 ALA B N 1
ATOM 771 C CA . ALA B 1 20 ? -3.797 7.516 -5.652 1 97.19 20 ALA B CA 1
ATOM 772 C C . ALA B 1 20 ? -4.43 8.727 -4.969 1 97.19 20 ALA B C 1
ATOM 774 O O . ALA B 1 20 ? -3.955 9.852 -5.117 1 97.19 20 ALA B O 1
ATOM 775 N N . ILE B 1 21 ? -5.434 8.484 -4.285 1 98.06 21 ILE B N 1
ATOM 776 C CA . ILE B 1 21 ? -6.094 9.57 -3.58 1 98.06 21 ILE B CA 1
ATOM 777 C C . ILE B 1 21 ? -5.203 10.062 -2.443 1 98.06 21 ILE B C 1
ATOM 779 O O . ILE B 1 21 ? -5.082 11.273 -2.217 1 98.06 21 ILE B O 1
ATOM 783 N N . THR B 1 22 ? -4.562 9.148 -1.732 1 98 22 THR B N 1
ATOM 784 C CA . THR B 1 22 ? -3.689 9.516 -0.621 1 98 22 THR B CA 1
ATOM 785 C C . THR B 1 22 ? -2.537 10.391 -1.102 1 98 22 THR B C 1
ATOM 787 O O . THR B 1 22 ? -2.139 11.328 -0.412 1 98 22 THR B O 1
ATOM 790 N N . ARG B 1 23 ? -2.07 10.156 -2.285 1 96.62 23 ARG B N 1
ATOM 791 C CA . ARG B 1 23 ? -0.96 10.891 -2.879 1 96.62 23 ARG B CA 1
ATOM 792 C C . ARG B 1 23 ? -1.32 12.359 -3.076 1 96.62 23 ARG B C 1
ATOM 794 O O . ARG B 1 23 ? -0.437 13.219 -3.146 1 96.62 23 ARG B O 1
ATOM 801 N N . ARG B 1 24 ? -2.582 12.578 -3.191 1 96.81 24 ARG B N 1
ATOM 802 C CA . ARG B 1 24 ? -3.031 13.938 -3.465 1 96.81 24 ARG B CA 1
ATOM 803 C C . ARG B 1 24 ? -3.217 14.727 -2.172 1 96.81 24 ARG B C 1
ATOM 805 O O . ARG B 1 24 ? -3.365 15.953 -2.199 1 96.81 24 ARG B O 1
ATOM 812 N N . ALA B 1 25 ? -3.291 14.047 -1.1 1 96.19 25 ALA B N 1
ATOM 813 C CA . ALA B 1 25 ? -3.471 14.695 0.195 1 96.19 25 ALA B CA 1
ATOM 814 C C . ALA B 1 25 ? -2.156 15.289 0.702 1 96.19 25 ALA B C 1
ATOM 816 O O . ALA B 1 25 ? -1.088 14.703 0.488 1 96.19 25 ALA B O 1
ATOM 817 N N . LYS B 1 26 ? -2.246 16.391 1.335 1 96.06 26 LYS B N 1
ATOM 818 C CA . LYS B 1 26 ? -1.072 17 1.967 1 96.06 26 LYS B CA 1
ATOM 819 C C . LYS B 1 26 ? -0.803 16.359 3.33 1 96.06 26 LYS B C 1
ATOM 821 O O . LYS B 1 26 ? -0.797 17.062 4.352 1 96.06 26 LYS B O 1
ATOM 826 N N . VAL B 1 27 ? -0.56 15.047 3.33 1 96.5 27 VAL B N 1
ATOM 827 C CA . VAL B 1 27 ? -0.242 14.289 4.535 1 96.5 27 VAL B CA 1
ATOM 828 C C . VAL B 1 27 ? 0.997 13.422 4.297 1 96.5 27 VAL B C 1
ATOM 830 O O . VAL B 1 27 ? 1.434 13.258 3.154 1 96.5 27 VAL B O 1
ATOM 833 N N . GLN B 1 28 ? 1.557 12.969 5.344 1 95 28 GLN B N 1
ATOM 834 C CA . GLN B 1 28 ? 2.619 11.969 5.309 1 95 28 GLN B CA 1
ATOM 835 C C . GLN B 1 28 ? 2.127 10.625 5.836 1 95 28 GLN B C 1
ATOM 837 O O . GLN B 1 28 ? 1.494 10.562 6.895 1 95 28 GLN B O 1
ATOM 842 N N . VAL B 1 29 ? 2.391 9.602 5.07 1 97.19 29 VAL B N 1
ATOM 843 C CA . VAL B 1 29 ? 2.059 8.25 5.527 1 97.19 29 VAL B CA 1
ATOM 844 C C . VAL B 1 29 ? 3.217 7.684 6.34 1 97.19 29 VAL B C 1
ATOM 846 O O . VAL B 1 29 ? 4.324 7.512 5.824 1 97.19 29 VAL B O 1
ATOM 849 N N . MET B 1 30 ? 2.936 7.379 7.539 1 96.69 30 MET B N 1
ATOM 850 C CA . MET B 1 30 ? 3.969 6.891 8.453 1 96.69 30 MET B CA 1
ATOM 851 C C . MET B 1 30 ? 4.039 5.371 8.43 1 96.69 30 MET B C 1
ATOM 853 O O . MET B 1 30 ? 5.113 4.793 8.594 1 96.69 30 MET B O 1
ATOM 857 N N . ASN B 1 31 ? 2.898 4.836 8.336 1 97.12 31 ASN B N 1
ATOM 858 C CA . ASN B 1 31 ? 2.734 3.389 8.297 1 97.12 31 ASN B CA 1
ATOM 859 C C . ASN B 1 31 ? 1.474 2.988 7.535 1 97.12 31 ASN B C 1
ATOM 861 O O . ASN B 1 31 ? 0.477 3.713 7.551 1 97.12 31 ASN B O 1
ATOM 865 N N . MET B 1 32 ? 1.587 1.887 6.875 1 98.19 32 MET B N 1
ATOM 866 C CA . MET B 1 32 ? 0.421 1.31 6.215 1 98.19 32 MET B CA 1
ATOM 867 C C . MET B 1 32 ? 0.47 -0.214 6.254 1 98.19 32 MET B C 1
ATOM 869 O O . MET B 1 32 ? 1.529 -0.81 6.051 1 98.19 32 MET B O 1
ATOM 873 N N . GLN B 1 33 ? -0.642 -0.755 6.555 1 98.25 33 GLN B N 1
ATOM 874 C CA . GLN B 1 33 ? -0.802 -2.205 6.523 1 98.25 33 GLN B CA 1
ATOM 875 C C . GLN B 1 33 ? -2.004 -2.609 5.676 1 98.25 33 GLN B C 1
ATOM 877 O O . GLN B 1 33 ? -3.072 -2.002 5.773 1 98.25 33 GLN B O 1
ATOM 882 N N . VAL B 1 34 ? -1.747 -3.523 4.824 1 98.12 34 VAL B N 1
ATOM 883 C CA . VAL B 1 34 ? -2.805 -4.145 4.031 1 98.12 34 VAL B CA 1
ATOM 884 C C . VAL B 1 34 ? -2.869 -5.637 4.332 1 98.12 34 VAL B C 1
ATOM 886 O O . VAL B 1 34 ? -1.882 -6.355 4.16 1 98.12 34 VAL B O 1
ATOM 889 N N . VAL B 1 35 ? -4.02 -6.102 4.762 1 97.69 35 VAL B N 1
ATOM 890 C CA . VAL B 1 35 ? -4.18 -7.512 5.09 1 97.69 35 VAL B CA 1
ATOM 891 C C . VAL B 1 35 ? -5.371 -8.086 4.328 1 97.69 35 VAL B C 1
ATOM 893 O O . VAL B 1 35 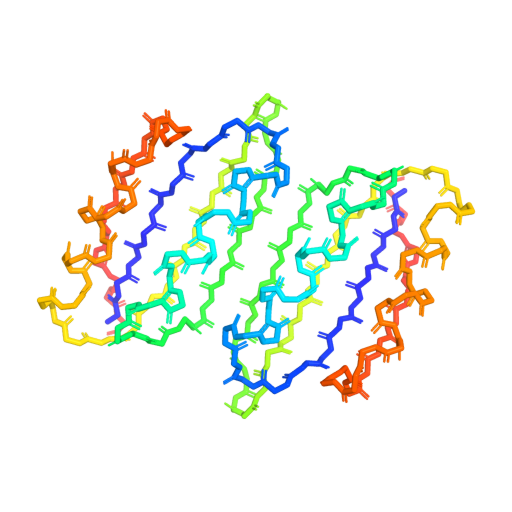? -6.457 -7.508 4.328 1 97.69 35 VAL B O 1
ATOM 896 N N . GLN B 1 36 ? -5.082 -9.188 3.691 1 95.81 36 GLN B N 1
ATOM 897 C CA . GLN B 1 36 ? -6.176 -9.883 3.029 1 95.81 36 GLN B CA 1
ATOM 898 C C . GLN B 1 36 ? -6.996 -10.695 4.031 1 95.81 36 GLN B C 1
ATOM 900 O O . GLN B 1 36 ? -6.441 -11.508 4.781 1 95.81 36 GLN B O 1
ATOM 905 N N . GLU B 1 37 ? -8.219 -10.422 4.102 1 94.44 37 GLU B N 1
ATOM 906 C CA . GLU B 1 37 ? -9.172 -11.203 4.891 1 94.44 37 GLU B CA 1
ATOM 907 C C . GLU B 1 37 ? -10.344 -11.672 4.031 1 94.44 37 GLU B C 1
ATOM 909 O O . GLU B 1 37 ? -11.234 -10.883 3.705 1 94.44 37 GLU B O 1
ATOM 914 N N . ASP B 1 38 ? -10.25 -12.945 3.674 1 91.12 38 ASP B N 1
ATOM 915 C CA . ASP B 1 38 ? -11.305 -13.516 2.836 1 91.12 38 ASP B CA 1
ATOM 916 C C . ASP B 1 38 ? -11.461 -12.727 1.54 1 91.12 38 ASP B C 1
ATOM 918 O O . ASP B 1 38 ? -10.57 -12.734 0.686 1 91.12 38 ASP B O 1
ATOM 922 N N . SER B 1 39 ? -12.516 -11.961 1.448 1 94.56 39 SER B N 1
ATOM 923 C CA . SER B 1 39 ? -12.82 -11.336 0.168 1 94.56 39 SER B CA 1
ATOM 924 C C . SER B 1 39 ? -12.562 -9.836 0.213 1 94.56 39 SER B C 1
ATOM 926 O O . SER B 1 39 ? -12.984 -9.094 -0.684 1 94.56 39 SER B O 1
ATOM 928 N N . VAL B 1 40 ? -11.773 -9.438 1.379 1 97.5 40 VAL B N 1
ATOM 929 C CA . VAL B 1 40 ? -11.547 -7.996 1.471 1 97.5 40 VAL B CA 1
ATOM 930 C C . VAL B 1 40 ? -10.086 -7.727 1.829 1 97.5 40 VAL B C 1
ATOM 932 O O . VAL B 1 40 ? -9.375 -8.625 2.277 1 97.5 40 VAL B O 1
ATOM 935 N N . TYR B 1 41 ? -9.695 -6.512 1.493 1 97.88 41 TYR B N 1
ATOM 936 C CA . TYR B 1 41 ? -8.508 -5.926 2.1 1 97.88 41 TYR B CA 1
ATOM 937 C C . TYR B 1 41 ? -8.875 -5.031 3.275 1 97.88 41 TYR B C 1
ATOM 939 O O . TYR B 1 41 ? -9.789 -4.207 3.176 1 97.88 41 TYR B O 1
ATOM 947 N N . ARG B 1 42 ? -8.242 -5.227 4.32 1 98.56 42 ARG B N 1
ATOM 948 C CA . ARG B 1 42 ? -8.219 -4.246 5.402 1 98.56 42 ARG B CA 1
ATOM 949 C C . ARG B 1 42 ? -6.949 -3.4 5.348 1 98.56 42 ARG B C 1
ATOM 951 O O . A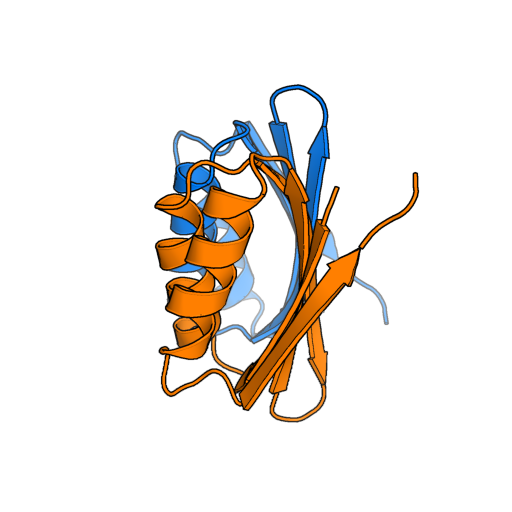RG B 1 42 ? -5.84 -3.93 5.426 1 98.56 42 ARG B O 1
ATOM 958 N N . ILE B 1 43 ? -7.133 -2.111 5.168 1 98.44 43 ILE B N 1
ATOM 959 C CA . ILE B 1 43 ? -6.039 -1.156 5.043 1 98.44 43 ILE B CA 1
ATOM 960 C C . ILE B 1 43 ? -5.992 -0.259 6.277 1 98.44 43 ILE B C 1
ATOM 962 O O . ILE B 1 43 ? -6.984 0.392 6.617 1 98.44 43 ILE B O 1
ATOM 966 N N . HIS B 1 44 ? -4.922 -0.286 6.926 1 98.25 44 HIS B N 1
ATOM 967 C CA . HIS B 1 44 ? -4.668 0.635 8.031 1 98.25 44 HIS B CA 1
ATOM 968 C C . HIS B 1 44 ? -3.537 1.601 7.688 1 98.25 44 HIS B C 1
ATOM 970 O O . HIS B 1 44 ? -2.43 1.175 7.352 1 98.25 44 HIS B O 1
ATOM 976 N N . MET B 1 45 ? -3.838 2.867 7.758 1 98 45 MET B N 1
ATOM 977 C CA . MET B 1 45 ? -2.807 3.871 7.512 1 98 45 MET B CA 1
ATOM 978 C C . MET B 1 45 ? -2.664 4.809 8.711 1 98 45 MET B C 1
ATOM 980 O O . MET B 1 45 ? -3.664 5.227 9.297 1 98 45 MET B O 1
ATOM 984 N N . GLU B 1 46 ? -1.477 5.055 9.055 1 97.88 46 GLU B N 1
ATOM 985 C CA . GLU B 1 46 ? -1.142 6.137 9.977 1 97.88 46 GLU B CA 1
ATOM 986 C C . GLU B 1 46 ? -0.575 7.344 9.234 1 97.88 46 GLU B C 1
ATOM 988 O O . GLU B 1 46 ? 0.43 7.227 8.531 1 97.88 46 GLU B O 1
ATOM 993 N N . VAL B 1 47 ? -1.279 8.438 9.438 1 97.5 47 VAL B N 1
ATOM 994 C CA . VAL B 1 47 ? -0.891 9.609 8.656 1 97.5 47 VAL B CA 1
ATOM 995 C C . VAL B 1 47 ? -0.643 10.789 9.594 1 97.5 47 VAL B C 1
ATOM 997 O O . VAL B 1 47 ? -1.218 10.867 10.68 1 97.5 47 VAL B O 1
ATOM 1000 N N . GLU B 1 48 ? 0.272 11.672 9.117 1 96.06 48 GLU B N 1
ATOM 1001 C CA . GLU B 1 48 ? 0.546 12.945 9.773 1 96.06 48 GLU B CA 1
ATOM 1002 C C . GLU B 1 48 ? 0.262 14.117 8.844 1 96.06 48 GLU B C 1
ATOM 1004 O O . GLU B 1 48 ? 0.569 14.062 7.652 1 96.06 48 GLU B O 1
ATOM 1009 N N . GLY B 1 49 ? -0.367 15.133 9.414 1 95.69 49 GLY B N 1
ATOM 1010 C CA . GLY B 1 49 ? -0.69 16.344 8.656 1 95.69 49 GLY B CA 1
ATOM 1011 C C . GLY B 1 49 ? -1.786 17.172 9.305 1 95.69 49 GLY B C 1
ATOM 1012 O O . GLY B 1 49 ? -2.303 16.812 10.359 1 95.69 49 GLY B O 1
ATOM 1013 N N . PRO B 1 50 ? -2.008 18.297 8.742 1 96.44 50 PRO B N 1
ATOM 1014 C CA . PRO B 1 50 ? -3.084 19.141 9.281 1 96.44 50 PRO B CA 1
ATOM 1015 C C . PRO B 1 50 ? -4.426 18.406 9.336 1 96.44 50 PRO B C 1
ATOM 1017 O O . PRO B 1 50 ? -4.727 17.609 8.453 1 96.44 50 PRO B O 1
ATOM 1020 N N . GLN B 1 51 ? -5.168 18.719 10.336 1 94.94 51 GLN B N 1
ATOM 1021 C CA . GLN B 1 51 ? -6.449 18.062 10.555 1 94.94 51 GLN B CA 1
ATOM 1022 C C . GLN B 1 51 ? -7.367 18.219 9.344 1 94.94 51 GLN B C 1
ATOM 1024 O O . GLN B 1 51 ? -8.047 17.266 8.953 1 94.94 51 GLN B O 1
ATOM 1029 N N . ASP B 1 52 ? -7.379 19.391 8.766 1 96.88 52 ASP B N 1
ATOM 1030 C CA . ASP B 1 52 ? -8.258 19.625 7.633 1 96.88 52 ASP B CA 1
ATOM 1031 C C . ASP B 1 52 ? -7.859 18.781 6.43 1 96.88 52 ASP B C 1
ATOM 1033 O O . ASP B 1 52 ? -8.711 18.328 5.656 1 96.88 52 ASP B O 1
ATOM 1037 N N . GLU B 1 53 ? -6.555 18.5 6.281 1 97.31 53 GLU B N 1
ATOM 1038 C CA . GLU B 1 53 ? -6.07 17.641 5.195 1 97.31 53 GLU B CA 1
ATOM 1039 C C . GLU B 1 53 ? -6.43 16.188 5.441 1 97.31 53 GLU B C 1
ATOM 1041 O O . GLU B 1 53 ? -6.773 15.453 4.504 1 97.31 53 GLU B O 1
ATOM 1046 N N . VAL B 1 54 ? -6.34 15.789 6.668 1 97.44 54 VAL B N 1
ATOM 1047 C CA . VAL B 1 54 ? -6.723 14.422 7.008 1 97.44 54 VAL B CA 1
ATOM 1048 C C . VAL B 1 54 ? -8.219 14.227 6.777 1 97.44 54 VAL B C 1
ATOM 1050 O O . VAL B 1 54 ? -8.641 13.211 6.223 1 97.44 54 VAL B O 1
ATOM 1053 N N . GLN B 1 55 ? -8.922 15.242 7.145 1 97.12 55 GLN B N 1
ATOM 1054 C CA . GLN B 1 55 ? -10.367 15.172 6.945 1 97.12 55 GLN B CA 1
ATOM 1055 C C . GLN B 1 55 ? -10.719 15.156 5.461 1 97.12 55 GLN B C 1
ATOM 1057 O O . GLN B 1 55 ? -11.625 14.438 5.039 1 97.12 55 GLN B O 1
ATOM 1062 N N . TRP B 1 56 ? -10.031 15.938 4.73 1 98.5 56 TRP B N 1
ATOM 1063 C CA . TRP B 1 56 ? -10.203 15.922 3.281 1 98.5 56 TRP B CA 1
ATOM 1064 C C . TRP B 1 56 ? -9.938 14.531 2.715 1 98.5 56 TRP B C 1
ATOM 1066 O O . TRP B 1 56 ? -10.719 14.023 1.906 1 98.5 56 TRP B O 1
ATOM 1076 N N . LEU B 1 57 ? -8.805 13.93 3.125 1 98.38 57 LEU B N 1
ATOM 1077 C CA . LEU B 1 57 ? -8.406 12.602 2.666 1 98.38 57 LEU B CA 1
ATOM 1078 C C . LEU B 1 57 ? -9.492 11.57 2.979 1 98.38 57 LEU B C 1
ATOM 1080 O O . LEU B 1 57 ? -9.922 10.828 2.094 1 98.38 57 LEU B O 1
ATOM 1084 N N . VAL B 1 58 ? -9.969 11.617 4.219 1 98.44 58 VAL B N 1
ATOM 1085 C CA . VAL B 1 58 ? -10.992 10.656 4.641 1 98.44 58 VAL B CA 1
ATOM 1086 C C . VAL B 1 58 ? -12.258 10.844 3.807 1 98.44 58 VAL B C 1
ATOM 1088 O O . VAL B 1 58 ? -12.844 9.867 3.338 1 98.44 58 VAL B O 1
ATOM 1091 N N . ALA B 1 59 ? -12.625 12.078 3.584 1 98.44 59 ALA B N 1
ATOM 1092 C CA . ALA B 1 59 ? -13.828 12.375 2.816 1 98.44 59 ALA B CA 1
ATOM 1093 C C . ALA B 1 59 ? -13.688 11.906 1.371 1 98.44 59 ALA B C 1
ATOM 1095 O O . ALA B 1 59 ? -14.641 11.375 0.791 1 98.44 59 ALA B O 1
ATOM 1096 N N . LYS B 1 60 ? -12.539 12.078 0.707 1 98.69 60 LYS B N 1
ATOM 1097 C CA . LYS B 1 60 ? -12.305 11.664 -0.675 1 98.69 60 LYS B CA 1
ATOM 1098 C C . LYS B 1 60 ? -12.281 10.148 -0.8 1 98.69 60 LYS B C 1
ATOM 1100 O O . LYS B 1 60 ? -12.797 9.586 -1.769 1 98.69 60 LYS B O 1
ATOM 1105 N N . LEU B 1 61 ? -11.68 9.523 0.206 1 98.56 61 LEU B N 1
ATOM 1106 C CA . LEU B 1 61 ? -11.633 8.07 0.213 1 98.56 61 LEU B CA 1
ATOM 1107 C C . LEU B 1 61 ? -13.023 7.477 0.385 1 98.56 61 LEU B C 1
ATOM 1109 O O . LEU B 1 61 ? -13.352 6.465 -0.237 1 98.56 61 LEU B O 1
ATOM 1113 N N . ASP B 1 62 ? -13.859 8.156 1.207 1 98.19 62 ASP B N 1
ATOM 1114 C CA . ASP B 1 62 ? -15.219 7.684 1.487 1 98.19 62 ASP B CA 1
ATOM 1115 C C . ASP B 1 62 ? -16.094 7.742 0.236 1 98.19 62 ASP B C 1
ATOM 1117 O O . ASP B 1 62 ? -17.109 7.07 0.157 1 98.19 62 ASP B O 1
ATOM 1121 N N . LYS B 1 63 ? -15.68 8.555 -0.729 1 98.12 63 LYS B N 1
ATOM 1122 C CA . LYS B 1 63 ? -16.453 8.719 -1.954 1 98.12 63 LYS B CA 1
ATOM 1123 C C . LYS B 1 63 ? -16.141 7.605 -2.953 1 98.12 63 LYS B C 1
ATOM 1125 O O . LYS B 1 63 ? -16.859 7.426 -3.938 1 98.12 63 LYS B O 1
ATOM 1130 N N . LEU B 1 64 ? -15.031 6.848 -2.768 1 97.5 64 LEU B N 1
ATOM 1131 C CA . LEU B 1 64 ? -14.727 5.711 -3.633 1 97.5 64 LEU B CA 1
ATOM 1132 C C . LEU B 1 64 ? -15.789 4.625 -3.496 1 97.5 64 LEU B C 1
ATOM 1134 O O . LEU B 1 64 ? -16.062 4.148 -2.391 1 97.5 64 LEU B O 1
ATOM 1138 N N . PRO B 1 65 ? -16.375 4.152 -4.586 1 96.88 65 PRO B N 1
ATOM 1139 C CA . PRO B 1 65 ? -17.438 3.152 -4.504 1 96.88 65 PRO B CA 1
ATOM 1140 C C . PRO B 1 65 ? -16.969 1.833 -3.898 1 96.88 65 PRO B C 1
ATOM 1142 O O . PRO B 1 65 ? -17.75 1.102 -3.301 1 96.88 65 PRO B O 1
ATOM 1145 N N . GLU B 1 66 ? -15.656 1.597 -3.996 1 95.81 66 GLU B N 1
ATOM 1146 C CA . GLU B 1 66 ? -15.133 0.314 -3.535 1 95.81 66 GLU B CA 1
ATOM 1147 C C . GLU B 1 66 ? -14.906 0.323 -2.027 1 95.81 66 GLU B C 1
ATOM 1149 O O . GLU B 1 66 ? -14.695 -0.729 -1.42 1 95.81 66 GLU B O 1
ATOM 1154 N N . VAL B 1 67 ? -14.945 1.532 -1.404 1 97.81 67 VAL B N 1
ATOM 1155 C CA . VAL B 1 67 ? -14.727 1.583 0.037 1 97.81 67 VAL B CA 1
ATOM 1156 C C . VAL B 1 67 ? -15.992 1.123 0.768 1 97.81 67 VAL B C 1
ATOM 1158 O O . VAL B 1 67 ? -17.016 1.794 0.718 1 97.81 67 VAL B O 1
ATOM 1161 N N . LEU B 1 68 ? -15.844 0.059 1.436 1 97.94 68 LEU B N 1
ATOM 1162 C CA . LEU B 1 68 ? -16.969 -0.551 2.143 1 97.94 68 LEU B CA 1
ATOM 1163 C C . LEU B 1 68 ? -17.125 0.055 3.531 1 97.94 68 LEU B C 1
ATOM 1165 O O . LEU B 1 68 ? -18.234 0.136 4.055 1 97.94 68 LEU B O 1
ATOM 1169 N N . LYS B 1 69 ? -16.094 0.382 4.121 1 98.12 69 LYS B N 1
ATOM 1170 C CA . LYS B 1 69 ? -16.031 0.992 5.445 1 98.12 69 LYS B CA 1
ATOM 1171 C C . LYS B 1 69 ? -14.797 1.876 5.582 1 98.12 69 LYS B C 1
ATOM 1173 O O . LYS B 1 69 ? -13.734 1.556 5.043 1 98.12 69 LYS B O 1
ATOM 1178 N N . ILE B 1 70 ? -14.945 2.91 6.27 1 98.31 70 ILE B N 1
ATOM 1179 C CA . ILE B 1 70 ? -13.812 3.777 6.582 1 98.31 70 ILE B CA 1
ATOM 1180 C C . ILE B 1 70 ? -14.008 4.395 7.965 1 98.31 70 ILE B C 1
ATOM 1182 O O . ILE B 1 70 ? -15.117 4.781 8.328 1 98.31 70 ILE B O 1
ATOM 1186 N N . GLU B 1 71 ? -12.969 4.41 8.703 1 97.31 71 GLU B N 1
ATOM 1187 C CA . GLU B 1 71 ? -12.977 4.992 10.047 1 97.31 71 GLU B CA 1
ATOM 1188 C C . GLU B 1 71 ? -11.68 5.754 10.32 1 97.31 71 GLU B C 1
ATOM 1190 O O . GLU B 1 71 ? -10.594 5.297 9.961 1 97.31 71 GLU B O 1
ATOM 1195 N N . GLU B 1 72 ? -11.852 6.898 10.812 1 96.19 72 GLU B N 1
ATOM 1196 C CA . GLU B 1 72 ? -10.711 7.668 11.305 1 96.19 72 GLU B CA 1
ATOM 1197 C C . GLU B 1 72 ? -10.516 7.473 12.805 1 96.19 72 GLU B C 1
ATOM 1199 O O . GLU B 1 72 ? -11.484 7.527 13.57 1 96.19 72 GLU B O 1
ATOM 1204 N N . ILE B 1 73 ? -9.289 7.223 13.172 1 92.88 73 ILE B N 1
ATOM 1205 C CA . ILE B 1 73 ? -8.984 7.02 14.586 1 92.88 73 ILE B CA 1
ATOM 1206 C C . ILE B 1 73 ? -7.848 7.949 15.008 1 92.88 73 ILE B C 1
ATOM 1208 O O . ILE B 1 73 ? -6.914 8.195 14.242 1 92.88 73 ILE B O 1
ATOM 1212 N N . HIS B 1 74 ? -7.988 8.516 16.188 1 86.88 74 HIS B N 1
ATOM 1213 C CA . HIS B 1 74 ? -6.891 9.289 16.75 1 86.88 74 HIS B CA 1
ATOM 1214 C C . HIS B 1 74 ? -5.867 8.383 17.422 1 86.88 74 HIS B C 1
ATOM 1216 O O . HIS B 1 74 ? -6.23 7.52 18.219 1 86.88 74 HIS B O 1
ATOM 1222 N N . ILE B 1 75 ? -4.605 8.562 16.922 1 81.5 75 ILE B N 1
ATOM 1223 C CA . ILE B 1 75 ? -3.541 7.766 17.531 1 81.5 75 ILE B CA 1
ATOM 1224 C C . ILE B 1 75 ? -2.818 8.594 18.594 1 81.5 75 ILE B C 1
ATOM 1226 O O . ILE B 1 75 ? -2.312 9.68 18.312 1 81.5 75 ILE B O 1
ATOM 1230 N N . ASN B 1 76 ? -2.926 8.289 19.812 1 68.94 76 ASN B N 1
ATOM 1231 C CA . ASN B 1 76 ? -2.252 8.953 20.922 1 68.94 76 ASN B CA 1
ATOM 1232 C C . ASN B 1 76 ? -0.802 8.492 21.062 1 68.94 76 ASN B C 1
ATOM 1234 O O . ASN B 1 76 ? -0.535 7.305 21.219 1 68.94 76 ASN B O 1
ATOM 1238 N N . ARG B 1 77 ? 0.024 9.195 20.453 1 53.41 77 ARG B N 1
ATOM 1239 C CA . ARG B 1 77 ? 1.381 8.805 20.812 1 53.41 77 ARG B CA 1
ATOM 1240 C C . ARG B 1 77 ? 1.876 9.602 22.016 1 53.41 77 ARG B C 1
ATOM 1242 O O . ARG B 1 77 ? 1.466 10.75 22.219 1 53.41 77 ARG B O 1
#

InterPro domains:
  IPR045865 ACT-like domain [SSF55021] (5-71)

Secondary structure (DSSP, 8-state):
-EEEEEEEES-HHHHHHHHHHHHHSS-EEEEEEEEEETTEEEEEEEEES-HHHHHHHHHHHHTSTT--EEEEEE---/-EEEEEEEES-HHHHHHHHHHHHHSS-EEEEEEEEEETTEEEEEEEEES-HHHHHHHHHHHHTSTT--EEEEEE---

Solvent-accessible surface area (backbone atoms only — not comparable to full-atom values): 8108 Å² total; per-residue (Å²): 90,35,31,39,39,38,32,30,54,66,43,58,65,54,52,46,51,54,47,54,54,53,57,70,33,72,56,43,73,48,33,34,37,37,37,54,53,92,70,23,28,41,34,40,34,33,34,42,61,53,67,69,39,52,49,46,45,52,54,58,51,65,66,38,86,57,45,75,44,74,46,80,40,82,46,86,127,91,34,32,38,40,37,31,30,54,66,42,58,65,54,52,44,51,53,46,55,54,53,58,71,32,73,54,42,74,48,33,35,38,38,38,56,52,93,69,24,29,43,35,40,34,32,34,42,62,53,67,70,39,53,50,48,43,53,54,58,51,66,67,36,86,57,46,76,44,74,45,79,40,83,47,85,126

pLDDT: mean 95.68, std 6.34, range [53.25, 98.69]

Nearest PDB structures (foldseek):
  3k5p-assembly1_A  TM=9.159E-01  e=1.232E-06  Brucella abortus 2308
  1yba-assembly1_C  TM=9.111E-01  e=6.591E-06  Escherichia coli
  1sc6-assembly1_B  TM=9.184E-01  e=1.054E-05  Escherichia coli
  1sc6-assembly1_A  TM=9.109E-01  e=2.521E-05  Escherichia coli
  1sc6-assembly1_D  TM=9.030E-01  e=2.358E-05  Escherichia coli

Radius of gyration: 14.95 Å; Cα contacts (8 Å, |Δi|>4): 335; chains: 2; bounding box: 34×41×34 Å

Organism: Pyrobaculum neutrophilum (strain DSM 2338 / JCM 9278 / NBRC 100436 / V24Sta) (NCBI:txid444157)

Foldseek 3Di:
DKKKKWKFFPDVVLVVVLVVLVVPFPKAWPDWDWDDDPGIIIIMTDIDDDPVSVVVSQVVNVPDPRTPDMDMGDDDD/DKKKKWKFFPDVVLVVVLVVLVVVFPKAWPDWDWDDDPGIIIIMTDIDDDPVSVVVSQVVNVPPPRTPDMDMGDDDD

Sequence (154 aa):
MRGINIVTPRSLDSLGRVIAITRRAKVQVMNMQVVQEDSVYRIHMEVEGPQDEVQWLVAKLDKLPEVLKIEEIHINRMRGINIVTPRSLDSLGRVIAITRRAKVQVMNMQVVQEDSVYRIHMEVEGPQDEVQWLVAKLDKLPEVLKIEEIHINR